Protein AF-A0A6G2G1W2-F1 (afdb_monomer)

Secondary structure (DSSP, 8-state):
----EEEEETTTTEEEEEEEE-TT-THHHHHSS-EEEEEEEEETTEEEEEEEEEEEEESTTS-TT-HHHHHHHHS---------S-GGG-EEEEEEEEEEEEEEEEE-------

Radius of gyration: 16.38 Å; Cα contacts (8 Å, |Δi|>4): 184; chains: 1; bounding box: 34×34×58 Å

Structure (mmCIF, N/CA/C/O backbone):
data_AF-A0A6G2G1W2-F1
#
_entry.id   AF-A0A6G2G1W2-F1
#
loop_
_atom_site.group_PDB
_atom_site.id
_atom_site.type_symbol
_atom_site.label_atom_id
_atom_site.label_alt_id
_atom_site.label_comp_id
_atom_site.label_asym_id
_atom_site.label_entity_id
_atom_site.label_seq_id
_atom_site.pdbx_PDB_ins_code
_atom_site.Cartn_x
_atom_site.Cartn_y
_atom_site.Cartn_z
_atom_site.occupancy
_atom_site.B_iso_or_equiv
_atom_site.auth_seq_id
_atom_site.auth_comp_id
_atom_site.auth_asym_id
_atom_site.auth_atom_id
_atom_site.pdbx_PDB_model_num
ATOM 1 N N . THR A 1 1 ? -10.998 -0.854 -12.374 1.00 63.94 1 THR A N 1
ATOM 2 C CA . THR A 1 1 ? -9.638 -0.547 -11.886 1.00 63.94 1 THR A CA 1
ATOM 3 C C . THR A 1 1 ? -9.638 0.860 -11.329 1.00 63.94 1 THR A C 1
ATOM 5 O O . THR A 1 1 ? -10.309 1.719 -11.887 1.00 63.94 1 THR A O 1
ATOM 8 N N . LEU A 1 2 ? -8.971 1.080 -10.197 1.00 69.06 2 LEU A N 1
ATOM 9 C CA . LEU A 1 2 ? -8.914 2.375 -9.519 1.00 69.06 2 LEU A CA 1
ATOM 10 C C . LEU A 1 2 ? -7.478 2.915 -9.610 1.00 69.06 2 LEU A C 1
ATOM 12 O O . LEU A 1 2 ? -6.564 2.170 -9.259 1.00 69.06 2 LEU A O 1
ATOM 16 N N . PRO A 1 3 ? -7.250 4.165 -10.056 1.00 69.94 3 PRO A N 1
ATOM 17 C CA . PRO A 1 3 ? -5.925 4.762 -9.972 1.00 69.94 3 PRO A CA 1
ATOM 18 C C . PRO A 1 3 ? -5.587 5.053 -8.508 1.00 69.94 3 PRO A C 1
ATOM 20 O O . PRO A 1 3 ? -6.378 5.661 -7.782 1.00 69.94 3 PRO A O 1
ATOM 23 N N . VAL A 1 4 ? -4.409 4.607 -8.082 1.00 77.12 4 VAL A N 1
ATOM 24 C CA . VAL A 1 4 ? -3.919 4.766 -6.712 1.00 77.12 4 VAL A CA 1
ATOM 25 C C . VAL A 1 4 ? -2.452 5.171 -6.739 1.00 77.12 4 VAL A C 1
ATOM 27 O O . VAL A 1 4 ? -1.680 4.676 -7.560 1.00 77.12 4 VAL A O 1
ATOM 30 N N . SER A 1 5 ? -2.062 6.062 -5.830 1.00 82.69 5 SER A N 1
ATOM 31 C CA . SER A 1 5 ? -0.649 6.263 -5.524 1.00 82.69 5 SER A CA 1
ATOM 32 C C . SER A 1 5 ? -0.169 5.126 -4.636 1.00 82.69 5 SER A C 1
ATOM 34 O O . SER A 1 5 ? -0.841 4.774 -3.660 1.00 82.69 5 SER A O 1
ATOM 36 N N . TYR A 1 6 ? 1.009 4.597 -4.945 1.00 87.06 6 TYR A N 1
ATOM 37 C CA . TYR A 1 6 ? 1.652 3.565 -4.150 1.00 87.06 6 TYR A CA 1
ATOM 38 C C . TYR A 1 6 ? 3.112 3.920 -3.886 1.00 87.06 6 TYR A C 1
ATOM 40 O O . TYR A 1 6 ? 3.707 4.741 -4.588 1.00 87.06 6 TYR A O 1
ATOM 48 N N . GLY A 1 7 ? 3.678 3.281 -2.876 1.00 87.38 7 GLY A N 1
ATOM 49 C CA . GLY A 1 7 ? 5.113 3.182 -2.691 1.00 87.38 7 GLY A CA 1
ATOM 50 C C . GLY A 1 7 ? 5.496 1.751 -2.336 1.00 87.38 7 GLY A C 1
ATOM 51 O O . GLY A 1 7 ? 4.655 0.960 -1.912 1.00 87.38 7 GLY A O 1
ATOM 52 N N . TYR A 1 8 ? 6.758 1.411 -2.557 1.00 87.31 8 TYR A N 1
ATOM 53 C CA . TYR A 1 8 ? 7.281 0.065 -2.362 1.00 87.31 8 TYR A CA 1
ATOM 54 C C . TYR A 1 8 ? 8.420 0.110 -1.350 1.00 87.31 8 TYR A C 1
ATOM 56 O O . TYR A 1 8 ? 9.329 0.929 -1.490 1.00 87.31 8 TYR A O 1
ATOM 64 N N . ASP A 1 9 ? 8.354 -0.746 -0.333 1.00 87.06 9 ASP A N 1
ATOM 65 C CA . ASP A 1 9 ? 9.458 -0.965 0.595 1.00 87.06 9 ASP A CA 1
ATOM 66 C C . ASP A 1 9 ? 10.266 -2.185 0.151 1.00 87.06 9 ASP A C 1
ATOM 68 O O . ASP A 1 9 ? 9.811 -3.323 0.265 1.00 87.06 9 ASP A O 1
ATOM 72 N N . GLU A 1 10 ? 11.481 -1.954 -0.341 1.00 82.38 10 GLU A N 1
ATOM 73 C CA . GLU A 1 10 ? 12.352 -3.021 -0.846 1.00 82.38 10 GLU A CA 1
ATOM 74 C C . GLU A 1 10 ? 12.803 -3.988 0.259 1.00 82.38 10 GLU A C 1
ATOM 76 O O . GLU A 1 10 ? 13.099 -5.147 -0.026 1.00 82.38 10 GLU A O 1
ATOM 81 N N . ALA A 1 11 ? 12.850 -3.529 1.516 1.00 82.44 11 ALA A N 1
ATOM 82 C CA . ALA A 1 11 ? 13.304 -4.338 2.642 1.00 82.44 11 ALA A CA 1
ATOM 83 C C . ALA A 1 11 ? 12.284 -5.415 3.039 1.00 82.44 11 ALA A C 1
ATOM 85 O O . ALA A 1 11 ? 12.668 -6.553 3.312 1.00 82.44 11 ALA A O 1
ATOM 86 N N . SER A 1 12 ? 10.995 -5.069 3.077 1.00 82.06 12 SER A N 1
ATOM 87 C CA . SER A 1 12 ? 9.909 -6.001 3.407 1.00 82.06 12 SER A CA 1
ATOM 88 C C . SER A 1 12 ? 9.192 -6.586 2.190 1.00 82.06 12 SER A C 1
ATOM 90 O O . SER A 1 12 ? 8.424 -7.531 2.350 1.00 82.06 12 SER A O 1
ATOM 92 N N . GLY A 1 13 ? 9.395 -6.028 0.994 1.00 84.06 13 GLY A N 1
ATOM 93 C CA . GLY A 1 13 ? 8.629 -6.385 -0.202 1.00 84.06 13 GLY A CA 1
ATOM 94 C C . GLY A 1 13 ? 7.164 -5.939 -0.147 1.00 84.06 13 GLY A C 1
ATOM 95 O O . GLY A 1 13 ? 6.342 -6.437 -0.915 1.00 84.06 13 GLY A O 1
ATOM 96 N N . SER A 1 14 ? 6.820 -5.026 0.766 1.00 89.25 14 SER A N 1
ATOM 97 C CA . SER A 1 14 ? 5.443 -4.569 0.971 1.00 89.25 14 SER A CA 1
ATOM 98 C C . SER A 1 14 ? 5.113 -3.352 0.111 1.00 89.25 14 SER A C 1
ATOM 100 O O . SER A 1 14 ? 5.937 -2.454 -0.088 1.00 89.25 14 SER A O 1
ATOM 102 N N . LEU A 1 15 ? 3.868 -3.294 -0.356 1.00 90.50 15 LEU A N 1
ATOM 103 C CA . LEU A 1 15 ? 3.323 -2.142 -1.073 1.00 90.50 15 LEU A CA 1
ATOM 104 C C . LEU A 1 15 ? 2.468 -1.306 -0.123 1.00 90.50 15 LEU A C 1
ATOM 106 O O . LEU A 1 15 ? 1.616 -1.837 0.585 1.00 90.50 15 LEU A O 1
ATOM 110 N N . TYR A 1 16 ? 2.675 0.004 -0.136 1.00 91.00 16 TYR A N 1
ATOM 111 C CA . TYR A 1 16 ? 1.957 0.958 0.699 1.00 91.00 16 TYR A CA 1
ATOM 112 C C . TYR A 1 16 ? 1.087 1.861 -0.157 1.00 91.00 16 TYR A C 1
ATOM 114 O O . TYR A 1 16 ? 1.546 2.405 -1.162 1.00 91.00 16 TYR A O 1
ATOM 122 N N . PHE A 1 17 ? -0.154 2.064 0.269 1.00 88.06 17 PHE A N 1
ATOM 123 C CA . PHE A 1 17 ? -1.143 2.848 -0.457 1.00 88.06 17 PHE A CA 1
ATOM 124 C C . PHE A 1 17 ? -1.714 3.952 0.415 1.00 88.06 17 PHE A C 1
ATOM 126 O O . PHE A 1 17 ? -1.968 3.772 1.607 1.00 88.06 17 PHE A O 1
ATOM 133 N N . ARG A 1 18 ? -1.997 5.087 -0.223 1.00 85.81 18 ARG A N 1
ATOM 134 C CA . ARG A 1 18 ? -2.838 6.142 0.340 1.00 85.81 18 ARG A CA 1
ATOM 135 C C . ARG A 1 18 ? -4.120 6.205 -0.478 1.00 85.81 18 ARG A C 1
ATOM 137 O O . ARG A 1 18 ? -4.117 6.712 -1.600 1.00 85.81 18 ARG A O 1
ATOM 144 N N . LEU A 1 19 ? -5.206 5.677 0.076 1.00 83.12 19 LEU A N 1
ATOM 145 C CA . LEU A 1 19 ? -6.489 5.570 -0.611 1.00 83.12 19 LEU A CA 1
ATOM 146 C C . LEU A 1 19 ? -7.454 6.642 -0.100 1.00 83.12 19 LEU A C 1
ATOM 148 O O . LEU A 1 19 ? -7.620 6.832 1.101 1.00 83.12 19 LEU A O 1
ATOM 152 N N . ALA A 1 20 ? -8.088 7.350 -1.031 1.00 78.06 20 ALA A N 1
ATOM 153 C CA . ALA A 1 20 ? -9.166 8.288 -0.737 1.00 78.06 20 ALA A CA 1
ATOM 154 C C . ALA A 1 20 ? -10.517 7.571 -0.758 1.00 78.06 20 ALA A C 1
ATOM 156 O O . ALA A 1 20 ? -10.790 6.867 -1.735 1.00 78.06 20 ALA A O 1
ATOM 157 N N . PHE A 1 21 ? -11.382 7.842 0.218 1.00 76.38 21 PHE A N 1
ATOM 158 C CA . PHE A 1 21 ? -12.758 7.335 0.301 1.00 76.38 21 PHE A CA 1
ATOM 159 C C . PHE A 1 21 ? -13.749 8.500 0.267 1.00 76.38 21 PHE A C 1
ATOM 161 O O . PHE A 1 21 ? -14.241 8.920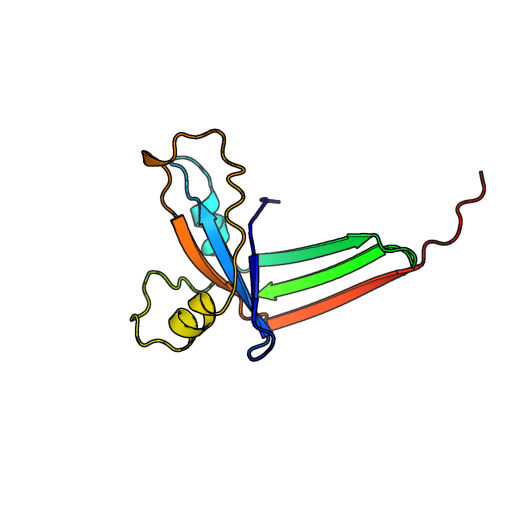 1.313 1.00 76.38 21 PHE A O 1
ATOM 168 N N . PRO A 1 22 ? -14.027 9.077 -0.916 1.00 68.38 22 PRO A N 1
ATOM 169 C CA . PRO A 1 22 ? -15.116 10.031 -1.028 1.00 68.38 22 PRO A CA 1
ATOM 170 C C . PRO A 1 22 ? -16.449 9.349 -0.679 1.00 68.38 22 PRO A C 1
ATOM 172 O O . PRO A 1 22 ? -16.642 8.174 -1.031 1.00 68.38 22 PRO A O 1
ATOM 175 N N . PRO A 1 23 ? -17.389 10.069 -0.049 1.00 63.72 23 PRO A N 1
ATOM 176 C CA . PRO A 1 23 ? -18.713 9.535 0.243 1.00 63.72 23 PRO A CA 1
ATOM 177 C C . PRO A 1 23 ? -19.399 9.047 -1.044 1.00 63.72 23 PRO A C 1
ATOM 179 O O . PRO A 1 23 ? -19.337 9.701 -2.084 1.00 63.72 23 PRO A O 1
ATOM 182 N N . GLY A 1 24 ? -20.041 7.877 -0.985 1.00 64.38 24 GLY A N 1
ATOM 183 C CA . GLY A 1 24 ? -20.740 7.277 -2.130 1.00 64.38 24 GLY A CA 1
ATOM 184 C C . GLY A 1 24 ? -19.841 6.563 -3.148 1.00 64.38 24 GLY A C 1
ATOM 185 O O . GLY A 1 24 ? -20.337 6.115 -4.181 1.00 64.38 24 GLY A O 1
ATOM 186 N N . THR A 1 25 ? -18.538 6.426 -2.884 1.00 63.75 25 THR A N 1
ATOM 187 C CA . THR A 1 25 ? -17.656 5.578 -3.699 1.00 63.75 25 THR A CA 1
ATOM 188 C C . THR A 1 25 ? -17.624 4.165 -3.125 1.00 63.75 25 THR A C 1
ATOM 190 O O . THR A 1 25 ? -17.388 3.996 -1.939 1.00 63.75 25 THR A O 1
ATOM 193 N N . GLY A 1 26 ? -17.842 3.133 -3.946 1.00 65.12 26 GLY A N 1
ATOM 194 C CA . GLY A 1 26 ? -17.812 1.722 -3.513 1.00 65.12 26 GLY A CA 1
ATOM 195 C C . GLY A 1 26 ? -16.414 1.194 -3.161 1.00 65.12 26 GLY A C 1
ATOM 196 O O . GLY A 1 26 ? -16.108 0.043 -3.443 1.00 65.12 26 GLY A O 1
ATOM 197 N N . LYS A 1 27 ? -15.527 2.049 -2.643 1.00 68.62 27 LYS A N 1
ATOM 198 C CA . LYS A 1 27 ? -14.140 1.709 -2.308 1.00 68.62 27 LYS A CA 1
ATOM 199 C C . LYS A 1 27 ? -14.024 0.952 -0.993 1.00 68.62 27 LYS A C 1
ATOM 201 O O . LYS A 1 27 ? -13.046 0.236 -0.832 1.00 68.62 27 LYS A O 1
ATOM 206 N N . ASP A 1 28 ? -14.986 1.109 -0.087 1.00 68.94 28 ASP A N 1
ATOM 207 C CA . ASP A 1 28 ? -15.043 0.338 1.158 1.00 68.94 28 ASP A CA 1
ATOM 208 C C . ASP A 1 28 ? -15.073 -1.170 0.864 1.00 68.94 28 ASP A C 1
ATOM 210 O O . ASP A 1 28 ? -14.229 -1.902 1.358 1.00 68.94 28 ASP A O 1
ATOM 214 N N . ASP A 1 29 ? -15.893 -1.597 -0.101 1.00 67.88 29 ASP A N 1
ATOM 215 C CA . ASP A 1 29 ? -15.984 -3.003 -0.525 1.00 67.88 29 ASP A CA 1
ATOM 216 C C . ASP A 1 29 ? -14.664 -3.529 -1.138 1.00 67.88 29 ASP A C 1
ATOM 218 O O . ASP A 1 29 ? -14.322 -4.704 -1.032 1.00 67.88 29 ASP A O 1
ATOM 222 N N . VAL A 1 30 ? -13.867 -2.647 -1.760 1.00 71.06 30 VAL A N 1
ATOM 223 C CA . VAL A 1 30 ? -12.587 -3.014 -2.397 1.00 71.06 30 VAL A CA 1
ATOM 224 C C . VAL A 1 30 ? -11.503 -3.335 -1.370 1.00 71.06 30 VAL A C 1
ATOM 226 O O . VAL A 1 30 ? -10.619 -4.132 -1.672 1.00 71.06 30 VAL A O 1
ATOM 229 N N . VAL A 1 31 ? -11.534 -2.714 -0.188 1.00 76.31 31 VAL A N 1
ATOM 230 C CA . VAL A 1 31 ? -10.511 -2.946 0.846 1.00 76.31 31 VAL A CA 1
ATOM 231 C C . VAL A 1 31 ? -10.837 -4.116 1.770 1.00 76.31 31 VAL A C 1
ATOM 233 O O . VAL A 1 31 ? -9.943 -4.600 2.453 1.00 76.31 31 VAL A O 1
ATOM 236 N N . GLU A 1 32 ? -12.082 -4.594 1.758 1.00 76.38 32 GLU A N 1
ATOM 237 C CA . GLU A 1 32 ? -12.538 -5.748 2.547 1.00 76.38 32 GLU A CA 1
ATOM 238 C C . GLU A 1 32 ? -12.324 -7.098 1.836 1.00 76.38 32 GLU A C 1
ATOM 240 O O . GLU A 1 32 ? -12.514 -8.151 2.441 1.00 76.38 32 GLU A O 1
ATOM 245 N N . ASN A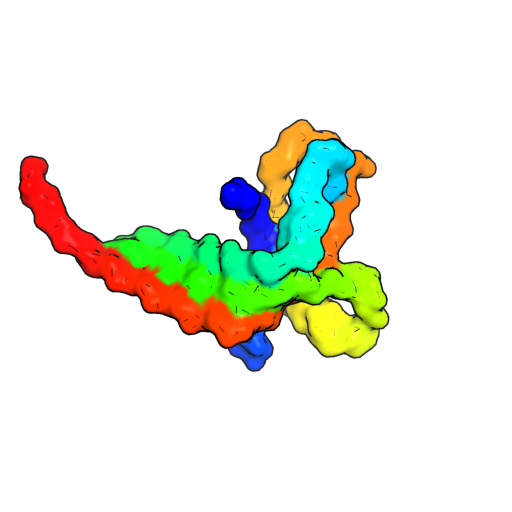 1 33 ? -11.922 -7.087 0.561 1.00 79.12 33 ASN A N 1
ATOM 246 C CA . ASN A 1 33 ? -11.717 -8.286 -0.249 1.00 79.12 33 ASN A CA 1
ATOM 247 C C . ASN A 1 33 ? -10.251 -8.426 -0.699 1.00 79.12 33 ASN A C 1
ATOM 249 O O . ASN A 1 33 ? -9.573 -7.414 -0.908 1.00 79.12 33 ASN A O 1
ATOM 253 N N . PRO A 1 34 ? -9.765 -9.659 -0.949 1.00 82.81 34 PRO A N 1
ATOM 254 C CA . PRO A 1 34 ? -8.488 -9.868 -1.620 1.00 82.81 34 PRO A CA 1
ATOM 255 C C . PRO A 1 34 ? -8.457 -9.139 -2.965 1.00 82.81 34 PRO A C 1
ATOM 257 O O . PRO A 1 34 ? -9.404 -9.223 -3.755 1.00 82.81 34 PRO A O 1
ATOM 260 N N . LEU A 1 35 ? -7.357 -8.445 -3.249 1.00 86.62 35 LEU A N 1
ATOM 261 C CA . LEU A 1 35 ? -7.200 -7.669 -4.472 1.00 86.62 35 LEU A CA 1
ATOM 262 C C . LEU A 1 35 ? -5.937 -8.045 -5.234 1.00 86.62 35 LEU A C 1
ATOM 264 O O . LEU A 1 35 ? -5.010 -8.657 -4.708 1.00 86.62 35 LEU A O 1
ATOM 268 N N . SER A 1 36 ? -5.896 -7.632 -6.498 1.00 87.31 36 SER A N 1
ATOM 269 C CA . SER A 1 36 ? -4.687 -7.671 -7.315 1.00 87.31 36 SER A CA 1
ATOM 270 C C . SER A 1 36 ? -4.265 -6.253 -7.673 1.00 87.31 36 SER A C 1
ATOM 272 O O . SER A 1 36 ? -5.008 -5.506 -8.314 1.00 87.31 36 SER A O 1
ATOM 274 N N . PHE A 1 37 ? -3.054 -5.889 -7.271 1.00 87.94 37 PHE A N 1
ATOM 275 C CA . PHE A 1 37 ? -2.379 -4.672 -7.676 1.00 87.94 37 PHE A CA 1
ATOM 276 C C . PHE A 1 37 ? -1.520 -4.949 -8.908 1.00 87.94 37 PHE A C 1
ATOM 278 O O . PHE A 1 37 ? -0.724 -5.886 -8.925 1.00 87.94 37 PHE A O 1
ATOM 285 N N . VAL A 1 38 ? -1.678 -4.124 -9.942 1.00 87.81 38 VAL A N 1
ATOM 286 C CA . VAL A 1 38 ? -0.925 -4.247 -11.190 1.00 87.81 38 VAL A CA 1
ATOM 287 C C . VAL A 1 38 ? -0.195 -2.943 -11.459 1.00 87.81 38 VAL A C 1
ATOM 289 O O . VAL A 1 38 ? -0.821 -1.892 -11.583 1.00 87.81 38 VAL A O 1
ATOM 292 N N . VAL A 1 39 ? 1.121 -3.035 -11.603 1.00 87.00 39 VAL A N 1
ATOM 293 C CA . VAL A 1 39 ? 1.971 -1.972 -12.142 1.00 87.00 39 VAL A CA 1
ATOM 294 C C . VAL A 1 39 ? 2.526 -2.444 -13.473 1.00 87.00 39 VAL A C 1
ATOM 296 O O . VAL A 1 39 ? 2.931 -3.596 -13.616 1.00 87.00 39 VAL A O 1
ATOM 299 N N . HIS A 1 40 ? 2.543 -1.562 -14.462 1.00 85.94 40 HIS A N 1
ATOM 300 C CA . HIS A 1 40 ? 3.148 -1.842 -15.751 1.00 85.94 40 HIS A CA 1
ATOM 301 C C . HIS A 1 40 ? 3.924 -0.633 -16.249 1.00 85.94 40 HIS A C 1
ATOM 303 O O . HIS A 1 40 ? 3.547 0.509 -15.986 1.00 85.94 40 HIS A O 1
ATOM 309 N N . ASP A 1 41 ? 4.968 -0.895 -17.019 1.00 86.44 41 ASP A N 1
ATOM 310 C CA . ASP A 1 41 ? 5.756 0.133 -17.679 1.00 86.44 41 ASP A CA 1
ATOM 311 C C . ASP A 1 41 ? 6.102 -0.294 -19.107 1.00 86.44 41 ASP A C 1
ATOM 313 O O . ASP A 1 41 ? 6.195 -1.488 -19.419 1.00 86.44 41 ASP A O 1
ATOM 317 N N . ARG A 1 42 ? 6.279 0.691 -19.987 1.00 83.56 42 ARG A N 1
ATOM 318 C CA . ARG A 1 42 ? 6.749 0.475 -21.355 1.00 83.56 42 ARG A CA 1
ATOM 319 C C . ARG A 1 42 ? 8.163 1.022 -21.462 1.00 83.56 42 ARG A C 1
ATOM 321 O O . ARG A 1 42 ? 8.364 2.233 -21.472 1.00 83.56 42 ARG A O 1
ATOM 328 N N . THR A 1 43 ? 9.133 0.126 -21.585 1.00 82.88 43 THR A N 1
ATOM 329 C CA . THR A 1 43 ? 10.547 0.475 -21.747 1.00 82.88 43 THR A CA 1
ATOM 330 C C . THR A 1 43 ? 10.990 0.317 -23.200 1.00 82.88 43 THR A C 1
ATOM 332 O O . THR A 1 43 ? 10.226 -0.133 -24.058 1.00 82.88 43 THR A O 1
ATOM 335 N N . GLY A 1 44 ? 12.245 0.677 -23.491 1.00 79.94 44 GLY A N 1
ATOM 336 C CA . GLY A 1 44 ? 12.853 0.436 -24.805 1.00 79.94 44 GLY A CA 1
ATOM 337 C C . GLY A 1 44 ? 12.882 -1.047 -25.206 1.00 79.94 44 GLY A C 1
ATOM 338 O O . GLY A 1 44 ? 12.881 -1.354 -26.389 1.00 79.94 44 GLY A O 1
ATOM 339 N N . ASP A 1 45 ? 12.834 -1.958 -24.231 1.00 78.56 45 ASP A N 1
ATOM 340 C CA . ASP A 1 45 ? 12.837 -3.414 -24.423 1.00 78.56 45 ASP A CA 1
ATOM 341 C C . ASP A 1 45 ? 11.433 -4.032 -24.557 1.00 78.56 45 ASP A C 1
ATOM 343 O O . ASP A 1 45 ? 11.300 -5.259 -24.587 1.00 78.56 45 ASP A O 1
ATOM 347 N N . GLY A 1 46 ? 10.378 -3.212 -24.578 1.00 83.38 46 GLY A N 1
ATOM 348 C CA . GLY A 1 46 ? 8.987 -3.656 -24.647 1.00 83.38 46 GLY A CA 1
ATOM 349 C C . GLY A 1 46 ? 8.191 -3.379 -23.373 1.00 83.38 46 GLY A C 1
ATOM 350 O O . GLY A 1 46 ? 8.441 -2.422 -22.643 1.00 83.38 46 GLY A O 1
ATOM 351 N N . TRP A 1 47 ? 7.174 -4.196 -23.125 1.00 88.31 47 TRP A N 1
ATOM 352 C CA . TRP A 1 47 ? 6.274 -4.036 -21.985 1.00 88.31 47 TRP A CA 1
ATOM 353 C C . TRP A 1 47 ? 6.721 -4.893 -20.805 1.00 88.31 47 TRP A C 1
ATOM 355 O O . TRP A 1 47 ? 7.051 -6.069 -20.964 1.00 88.31 47 TRP A O 1
ATOM 365 N N . GLN A 1 48 ? 6.666 -4.327 -19.605 1.00 89.12 48 GLN A N 1
ATOM 366 C CA . GLN A 1 48 ? 6.825 -5.058 -18.354 1.00 89.12 48 GLN A CA 1
ATOM 367 C C . GLN A 1 48 ? 5.625 -4.816 -17.441 1.00 89.12 48 GLN A C 1
ATOM 369 O O . GLN A 1 48 ? 5.070 -3.721 -17.410 1.00 89.12 48 GLN A O 1
ATOM 374 N N . SER A 1 49 ? 5.215 -5.839 -16.699 1.00 87.94 49 SER A N 1
ATOM 375 C CA . SER A 1 49 ? 4.143 -5.744 -15.712 1.00 87.94 49 SER A CA 1
ATOM 376 C C . SER A 1 49 ? 4.435 -6.617 -14.506 1.00 87.94 49 SER A C 1
ATOM 378 O O . SER A 1 49 ? 4.904 -7.744 -14.668 1.00 87.94 49 SER A O 1
ATOM 380 N N . VAL A 1 50 ? 4.082 -6.135 -13.323 1.00 88.94 50 VAL A N 1
ATOM 381 C CA . VAL A 1 50 ? 4.101 -6.892 -12.075 1.00 88.94 50 VAL A CA 1
ATOM 382 C C . VAL A 1 50 ? 2.688 -6.921 -11.514 1.00 88.94 50 VAL A C 1
ATOM 384 O O . VAL A 1 50 ? 2.017 -5.889 -11.455 1.00 88.94 50 VAL A O 1
ATOM 387 N N . VAL A 1 51 ? 2.246 -8.111 -11.122 1.00 90.19 51 VAL A N 1
ATOM 388 C CA . VAL A 1 51 ? 0.981 -8.348 -10.431 1.00 90.19 51 VAL A CA 1
ATOM 389 C C . VAL A 1 51 ? 1.290 -8.847 -9.029 1.00 90.19 51 VAL A C 1
ATOM 391 O O . VAL A 1 51 ? 1.969 -9.860 -8.874 1.00 90.19 51 VAL A O 1
ATOM 394 N N . ALA A 1 52 ? 0.781 -8.135 -8.033 1.00 90.69 52 ALA A N 1
ATOM 395 C CA . ALA A 1 52 ? 0.828 -8.494 -6.624 1.00 90.69 52 ALA A CA 1
ATOM 396 C C . ALA A 1 52 ? -0.601 -8.780 -6.152 1.00 90.69 52 ALA A C 1
ATOM 398 O O . ALA A 1 52 ? -1.468 -7.921 -6.312 1.00 90.69 52 ALA A O 1
ATOM 399 N N . ALA A 1 53 ? -0.866 -9.960 -5.599 1.00 91.00 53 ALA A N 1
ATOM 400 C CA . ALA A 1 53 ? -2.180 -10.335 -5.085 1.00 91.00 53 ALA A CA 1
ATOM 401 C C . ALA A 1 53 ? -2.117 -10.657 -3.591 1.00 91.00 53 ALA A C 1
ATOM 403 O O . ALA A 1 53 ? -1.150 -11.265 -3.134 1.00 91.00 53 ALA A O 1
ATOM 404 N N . GLY A 1 54 ? -3.142 -10.235 -2.854 1.00 89.75 54 GLY A N 1
ATOM 405 C CA . GLY A 1 54 ? -3.267 -10.468 -1.416 1.00 89.75 54 GLY A CA 1
ATOM 406 C C . GLY A 1 54 ? -4.313 -9.562 -0.772 1.00 89.75 54 GLY A C 1
ATOM 407 O O . GLY A 1 54 ? -5.130 -8.942 -1.462 1.00 89.75 54 GLY A O 1
ATOM 408 N N . GLU A 1 55 ? -4.278 -9.480 0.551 1.00 89.06 55 GLU A N 1
ATOM 409 C CA . GLU A 1 55 ? -5.209 -8.681 1.353 1.00 89.06 55 GLU A CA 1
ATOM 410 C C . GLU A 1 55 ? -4.611 -7.322 1.745 1.00 89.06 55 GLU A C 1
ATOM 412 O O . GLU A 1 55 ? -3.398 -7.174 1.934 1.00 89.06 55 GLU A O 1
ATOM 417 N N . LEU A 1 56 ? -5.471 -6.306 1.867 1.00 89.44 56 LEU A N 1
ATOM 418 C CA . LEU A 1 56 ? -5.069 -5.008 2.400 1.00 89.44 56 LEU A CA 1
ATOM 419 C C . LEU A 1 56 ? -5.186 -4.989 3.922 1.00 89.44 56 LEU A C 1
ATOM 421 O O . LEU A 1 56 ? -6.242 -5.244 4.489 1.00 89.44 56 LEU A O 1
ATOM 425 N N . GLU A 1 57 ? -4.106 -4.585 4.575 1.00 89.62 57 GLU A N 1
ATOM 426 C CA . GLU A 1 57 ? -4.072 -4.293 6.003 1.00 89.62 57 GLU A CA 1
ATOM 427 C C . GLU A 1 57 ? -4.244 -2.784 6.208 1.00 89.62 57 GLU A C 1
ATOM 429 O O . GLU A 1 57 ? -3.441 -1.994 5.699 1.00 89.62 57 GLU A O 1
ATOM 434 N N . GLU A 1 58 ? -5.285 -2.366 6.936 1.00 89.50 58 GLU A N 1
ATOM 435 C CA . GLU A 1 58 ? -5.480 -0.955 7.281 1.00 89.50 58 GLU A CA 1
ATOM 436 C C . GLU A 1 58 ? -4.480 -0.521 8.362 1.00 89.50 58 GLU A C 1
ATOM 438 O O . GLU A 1 58 ? -4.494 -1.001 9.493 1.00 89.50 58 GLU A O 1
ATOM 443 N N . LEU A 1 59 ? -3.620 0.437 8.016 1.00 87.69 59 LEU A N 1
ATOM 444 C CA . LEU A 1 59 ? -2.596 0.970 8.913 1.00 87.69 59 LEU A CA 1
ATOM 445 C C . LEU A 1 59 ? -3.133 2.069 9.832 1.00 87.69 59 LEU A C 1
ATOM 447 O O . LEU A 1 59 ? -2.509 2.351 10.852 1.00 87.69 59 LEU A O 1
ATOM 451 N N . SER A 1 60 ? -4.261 2.698 9.482 1.00 80.50 60 SER A N 1
ATOM 452 C CA . SER A 1 60 ? -4.878 3.756 10.296 1.00 80.50 60 SER A CA 1
ATOM 453 C C . SER A 1 60 ? -5.301 3.257 11.685 1.00 80.50 60 SER A C 1
ATOM 455 O O . SER A 1 60 ? -5.316 4.045 12.628 1.00 80.50 60 SER A O 1
ATOM 457 N N . ASP A 1 61 ? -5.619 1.964 11.802 1.00 81.00 61 ASP A N 1
ATOM 458 C CA . ASP A 1 61 ? -6.038 1.298 13.044 1.00 81.00 61 ASP A CA 1
ATOM 459 C C . ASP A 1 61 ? -4.863 0.731 13.858 1.00 81.00 61 ASP A C 1
ATOM 461 O O . ASP A 1 61 ? -5.029 0.308 15.005 1.00 81.00 61 ASP A O 1
ATOM 465 N N . LEU A 1 62 ? -3.653 0.718 13.291 1.00 84.88 62 LEU A N 1
ATOM 466 C CA . LEU A 1 62 ? -2.481 0.187 13.976 1.00 84.88 62 LEU A CA 1
ATOM 467 C C . LEU A 1 62 ? -1.862 1.220 14.925 1.00 84.88 62 LEU A C 1
ATOM 469 O O . LEU A 1 62 ? -1.865 2.424 14.650 1.00 84.88 62 LEU A O 1
ATOM 473 N N . PRO A 1 63 ? -1.251 0.766 16.036 1.00 84.56 63 PRO A N 1
ATOM 474 C CA . PRO A 1 63 ? -0.497 1.656 16.900 1.00 84.56 63 PRO A CA 1
ATOM 475 C C . PRO A 1 63 ? 0.670 2.272 16.128 1.00 84.56 63 PRO A C 1
ATOM 477 O O . PRO A 1 63 ? 1.329 1.616 15.323 1.00 84.56 63 PRO A O 1
ATOM 480 N N . TYR A 1 64 ? 0.975 3.526 16.444 1.00 78.62 64 TYR A N 1
ATOM 481 C CA . TYR A 1 64 ? 2.076 4.282 15.846 1.00 78.62 64 TYR A CA 1
ATOM 482 C C . TYR A 1 64 ? 3.433 3.561 15.906 1.00 78.62 64 TYR A C 1
ATOM 484 O O . TYR A 1 64 ? 4.265 3.682 15.010 1.00 78.62 64 TYR A O 1
ATOM 492 N N . GLU A 1 65 ? 3.660 2.807 16.979 1.00 82.06 65 GLU A N 1
ATOM 493 C CA . GLU A 1 65 ? 4.884 2.040 17.228 1.00 82.06 65 GLU A CA 1
ATOM 494 C C . GLU A 1 65 ? 4.990 0.783 16.351 1.00 82.06 65 GLU A C 1
ATOM 496 O O . GLU A 1 65 ? 6.028 0.122 16.342 1.00 82.06 65 GLU A O 1
ATOM 501 N N . SER A 1 66 ? 3.933 0.444 15.605 1.00 85.19 66 SER A N 1
ATOM 502 C CA . SER A 1 66 ? 3.941 -0.677 14.673 1.00 85.19 66 SER A CA 1
ATOM 503 C C . SER A 1 66 ? 5.021 -0.483 13.613 1.00 85.19 66 SER A C 1
ATOM 505 O O . SER A 1 66 ? 5.109 0.563 12.963 1.00 85.19 66 SER A O 1
ATOM 507 N N . SER A 1 67 ? 5.814 -1.529 13.383 1.00 82.50 67 SER A N 1
ATOM 508 C CA . SER A 1 67 ? 6.846 -1.542 12.344 1.00 82.50 67 SER A CA 1
ATOM 509 C C . SER A 1 67 ? 6.273 -1.241 10.957 1.00 82.50 67 SER A C 1
ATOM 511 O O . SER A 1 67 ? 6.939 -0.589 10.156 1.00 82.50 67 SER A O 1
ATOM 513 N N . ALA A 1 68 ? 5.023 -1.636 10.689 1.00 83.12 68 ALA A N 1
ATOM 514 C CA . ALA A 1 68 ? 4.335 -1.345 9.435 1.00 83.12 68 ALA A CA 1
ATOM 515 C C . ALA A 1 68 ? 4.088 0.161 9.239 1.00 83.12 68 ALA A C 1
ATOM 517 O O . ALA A 1 68 ? 4.305 0.677 8.142 1.00 83.12 68 ALA A O 1
ATOM 518 N N . VAL A 1 69 ? 3.695 0.870 10.304 1.00 83.00 69 VAL A N 1
ATOM 519 C CA . VAL A 1 69 ? 3.466 2.326 10.288 1.00 83.00 69 VAL A CA 1
ATOM 520 C C . VAL A 1 69 ? 4.791 3.075 10.139 1.00 83.00 69 VAL A C 1
ATOM 522 O O . VAL A 1 69 ? 4.882 4.015 9.352 1.00 83.00 69 VAL A O 1
ATOM 525 N N . GLN A 1 70 ? 5.843 2.624 10.827 1.00 84.75 70 GLN A N 1
ATOM 526 C CA . GLN A 1 70 ? 7.183 3.207 10.698 1.00 84.75 70 GLN A CA 1
ATOM 527 C C . GLN A 1 70 ? 7.752 3.031 9.280 1.00 84.75 70 GLN A C 1
ATOM 529 O O . GLN A 1 70 ? 8.290 3.976 8.706 1.00 84.75 70 GLN A O 1
ATOM 534 N N .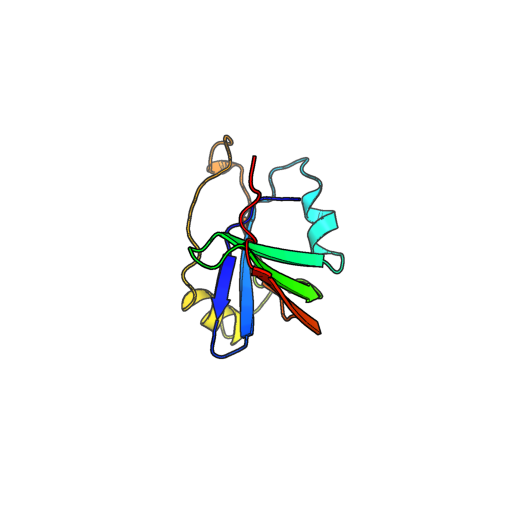 ALA A 1 71 ? 7.593 1.846 8.685 1.00 81.50 71 ALA A N 1
ATOM 535 C CA . ALA A 1 71 ? 8.029 1.575 7.316 1.00 81.50 71 ALA A CA 1
ATOM 536 C C . ALA A 1 71 ? 7.254 2.414 6.286 1.00 81.50 71 ALA A C 1
ATOM 538 O O . ALA A 1 71 ? 7.861 2.992 5.387 1.00 81.50 71 ALA A O 1
ATOM 539 N N . MET A 1 72 ? 5.938 2.584 6.466 1.00 82.19 72 MET A N 1
ATOM 540 C CA . MET A 1 72 ? 5.124 3.464 5.620 1.00 82.19 72 MET A CA 1
ATOM 541 C C . MET A 1 72 ? 5.689 4.888 5.550 1.00 82.19 72 MET A C 1
ATOM 543 O O . MET A 1 72 ? 5.632 5.521 4.502 1.00 82.19 72 MET A O 1
ATOM 547 N N . TRP A 1 73 ? 6.230 5.410 6.649 1.00 79.06 73 TRP A N 1
ATOM 548 C CA . TRP A 1 73 ? 6.792 6.761 6.689 1.00 79.06 73 TRP A CA 1
ATOM 549 C C . TRP A 1 73 ? 8.134 6.900 5.981 1.00 79.06 73 TRP A C 1
ATOM 551 O O . TRP A 1 73 ? 8.468 7.990 5.516 1.00 79.06 73 TRP A O 1
ATOM 561 N N . ALA A 1 74 ? 8.900 5.814 5.904 1.00 80.75 74 ALA A N 1
ATOM 562 C CA . ALA A 1 74 ? 10.110 5.761 5.096 1.00 80.75 74 ALA A CA 1
ATOM 563 C C . ALA A 1 74 ? 9.783 5.690 3.594 1.00 80.75 74 ALA A C 1
ATOM 565 O O . ALA A 1 74 ? 10.577 6.137 2.764 1.00 80.75 74 ALA A O 1
ATOM 566 N N . VAL A 1 75 ? 8.605 5.167 3.241 1.00 79.94 75 VAL A N 1
ATOM 567 C CA . VAL A 1 75 ? 8.138 5.064 1.860 1.00 79.94 75 VAL A CA 1
ATOM 568 C C . VAL A 1 75 ? 7.558 6.398 1.377 1.00 79.94 75 VAL A C 1
ATOM 570 O O . VAL A 1 75 ? 6.607 6.948 1.932 1.00 79.94 75 VAL A O 1
ATOM 573 N N . SER A 1 76 ? 8.099 6.918 0.274 1.00 74.44 76 SER A N 1
ATOM 574 C CA . SER A 1 76 ? 7.565 8.119 -0.374 1.00 74.44 76 SER A CA 1
ATOM 575 C C . SER A 1 76 ? 6.371 7.760 -1.261 1.00 74.44 76 SER A C 1
ATOM 577 O O . SER A 1 76 ? 6.547 7.193 -2.338 1.00 74.44 76 SER A O 1
ATOM 579 N N . ILE A 1 77 ? 5.153 8.095 -0.822 1.00 74.69 77 ILE A N 1
ATOM 580 C CA . ILE A 1 77 ? 3.936 7.956 -1.636 1.00 74.69 77 ILE A CA 1
ATOM 581 C C . ILE A 1 77 ? 3.633 9.303 -2.311 1.00 74.69 77 ILE A C 1
ATOM 583 O O . ILE A 1 77 ? 3.335 10.281 -1.612 1.00 74.69 77 ILE A O 1
ATOM 587 N N . PRO A 1 78 ? 3.659 9.392 -3.655 1.00 70.38 78 PRO A N 1
ATOM 588 C CA . PRO A 1 78 ? 3.365 10.632 -4.360 1.00 70.38 78 PRO A CA 1
ATOM 589 C C . PRO A 1 78 ? 1.957 11.148 -4.045 1.00 70.38 78 PRO A C 1
ATOM 591 O O . PRO A 1 78 ? 0.956 10.450 -4.233 1.00 70.38 78 PRO A O 1
ATOM 594 N N . LYS A 1 79 ? 1.864 12.408 -3.610 1.00 62.62 79 LYS A N 1
ATOM 595 C CA . LYS A 1 79 ? 0.594 13.127 -3.426 1.00 62.62 79 LYS A CA 1
ATOM 596 C C . LYS A 1 79 ? 0.128 13.687 -4.771 1.00 62.62 79 LYS A C 1
ATOM 598 O O . LYS A 1 79 ? 0.142 14.892 -4.981 1.00 62.62 79 LYS A O 1
ATOM 603 N N . VAL A 1 80 ? -0.188 12.810 -5.720 1.00 58.75 80 VAL A N 1
ATOM 604 C CA . VAL A 1 80 ? -0.869 13.230 -6.947 1.00 58.75 80 VAL A CA 1
ATOM 605 C C . VAL A 1 80 ? -2.356 13.254 -6.623 1.00 58.75 80 VAL A C 1
ATOM 607 O O . VAL A 1 80 ? -2.987 12.208 -6.481 1.00 58.75 80 VAL A O 1
ATOM 610 N N . ASP A 1 81 ? -2.905 14.448 -6.428 1.00 54.94 81 ASP A N 1
ATOM 611 C CA . ASP A 1 81 ? -4.340 14.638 -6.238 1.00 54.94 81 ASP A CA 1
ATOM 612 C C . ASP A 1 81 ? -5.046 14.428 -7.590 1.00 54.94 81 ASP A C 1
ATOM 614 O O . ASP A 1 81 ? -5.146 15.333 -8.411 1.00 54.94 81 ASP A O 1
ATOM 618 N N . ILE A 1 82 ? -5.486 13.191 -7.852 1.00 57.84 82 ILE A N 1
ATOM 619 C CA . ILE A 1 82 ? -6.278 12.824 -9.048 1.00 57.84 82 ILE A CA 1
ATOM 620 C C . ILE A 1 82 ? -7.775 13.151 -8.831 1.00 57.84 82 ILE A C 1
ATOM 622 O O . ILE A 1 82 ? -8.590 13.037 -9.743 1.00 57.84 82 ILE A O 1
ATOM 626 N N . PHE A 1 83 ? -8.168 13.545 -7.616 1.00 57.31 83 PHE A N 1
ATOM 627 C CA . PHE A 1 83 ? -9.564 13.803 -7.269 1.00 57.31 83 PHE A CA 1
ATOM 628 C C . PHE A 1 83 ? -9.939 15.264 -7.543 1.00 57.31 83 PHE A C 1
ATOM 630 O O . PHE A 1 83 ? -9.377 16.170 -6.941 1.00 57.31 83 PHE A O 1
ATOM 637 N 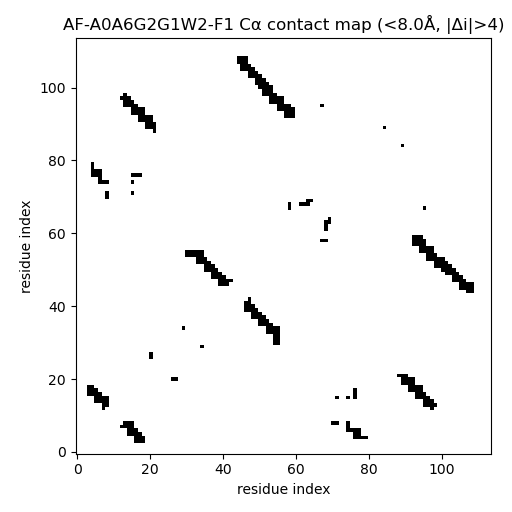N . ASP A 1 84 ? -10.954 15.476 -8.385 1.00 56.50 84 ASP A N 1
ATOM 638 C CA . ASP A 1 84 ? -11.591 16.779 -8.667 1.00 56.50 84 ASP A CA 1
ATOM 639 C C . ASP A 1 84 ? -12.485 17.276 -7.498 1.00 56.50 84 ASP A C 1
ATOM 641 O O . ASP A 1 84 ? -13.325 18.157 -7.649 1.00 56.50 84 ASP A O 1
ATOM 645 N N . VAL A 1 85 ? -12.349 16.672 -6.310 1.00 56.78 85 VAL A N 1
ATOM 646 C CA . VAL A 1 85 ? -13.184 16.932 -5.128 1.00 56.78 85 VAL A CA 1
ATOM 647 C C . VAL A 1 85 ? -12.424 17.862 -4.177 1.00 56.78 85 VAL A C 1
ATOM 649 O O . VAL A 1 85 ? -11.226 17.655 -3.967 1.00 56.78 85 VAL A O 1
ATOM 652 N N . PRO A 1 86 ? -13.074 18.877 -3.573 1.00 58.94 86 PRO A N 1
ATOM 653 C CA . PRO A 1 86 ? -12.416 19.751 -2.612 1.00 58.94 86 PRO A CA 1
ATOM 654 C C . PRO A 1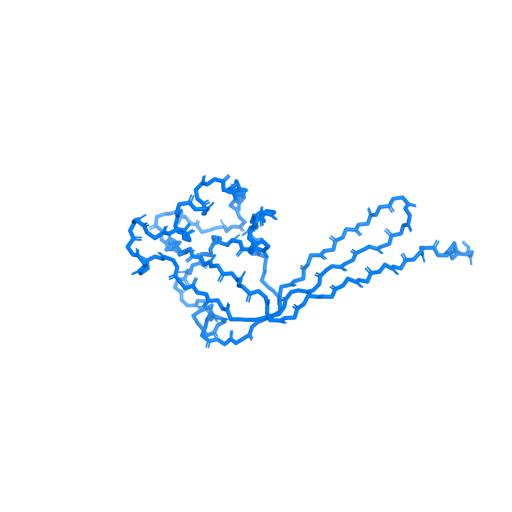 86 ? -11.776 18.940 -1.465 1.00 58.94 86 PRO A C 1
ATOM 656 O O . PRO A 1 86 ? -12.422 18.062 -0.891 1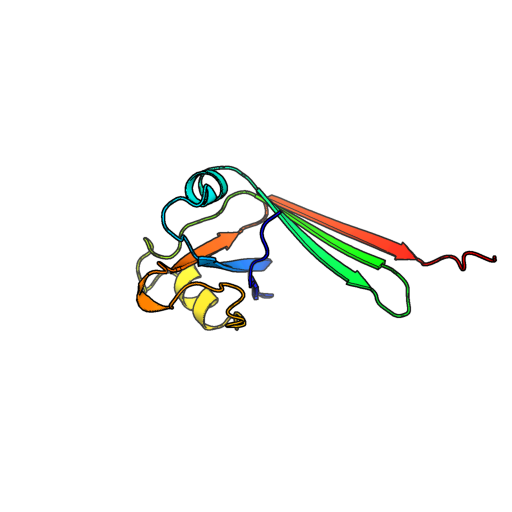.00 58.94 86 PRO A O 1
ATOM 659 N N . PRO A 1 87 ? -10.518 19.239 -1.088 1.00 58.06 87 PRO A N 1
ATOM 660 C CA . PRO A 1 87 ? -9.711 18.401 -0.194 1.00 58.06 87 PRO A CA 1
ATOM 661 C C . PRO A 1 87 ? -10.261 18.266 1.236 1.00 58.06 87 PRO A C 1
ATOM 663 O O . PRO A 1 87 ? -9.795 17.407 1.979 1.00 58.06 87 PRO A O 1
ATOM 666 N N . GLY A 1 88 ? -11.234 19.096 1.630 1.00 60.91 88 GLY A N 1
ATOM 667 C CA . GLY A 1 88 ? -11.869 19.050 2.951 1.00 60.91 88 GLY A CA 1
ATOM 668 C C . GLY A 1 88 ? -12.846 17.886 3.157 1.00 60.91 88 GLY A C 1
ATOM 669 O O . GLY A 1 88 ? -13.087 17.515 4.301 1.00 60.91 88 GLY A O 1
ATOM 670 N N . ASP A 1 89 ? -13.357 17.283 2.080 1.00 65.38 89 ASP A N 1
ATOM 671 C CA . ASP A 1 89 ? -14.367 16.210 2.132 1.00 65.38 89 ASP A CA 1
ATOM 672 C C . ASP A 1 89 ? -13.781 14.811 1.874 1.00 65.38 89 ASP A C 1
ATOM 674 O O . ASP A 1 89 ? -14.510 13.822 1.777 1.00 65.38 89 ASP A O 1
ATOM 678 N N . ILE A 1 90 ? -12.455 14.702 1.740 1.00 70.25 90 ILE A N 1
ATOM 679 C CA . ILE A 1 90 ? -11.794 13.445 1.386 1.00 70.25 90 ILE A CA 1
ATOM 680 C C . ILE A 1 90 ? -11.141 12.825 2.620 1.00 70.25 90 ILE A C 1
ATOM 682 O O . ILE A 1 90 ? -10.091 13.274 3.085 1.00 70.25 90 ILE A O 1
ATOM 686 N N . THR A 1 91 ? -11.711 11.724 3.107 1.00 76.31 91 THR A N 1
ATOM 687 C CA . THR A 1 91 ? -11.040 10.870 4.090 1.00 76.31 91 THR A CA 1
ATOM 688 C C . THR A 1 91 ? -9.976 10.030 3.390 1.00 76.31 91 THR A C 1
ATOM 690 O O . THR A 1 91 ? -10.270 9.262 2.471 1.00 76.31 91 THR A O 1
ATOM 693 N N . PHE A 1 92 ? -8.725 10.174 3.826 1.00 78.56 92 PHE A N 1
ATOM 694 C CA . PHE A 1 92 ? -7.624 9.322 3.391 1.00 78.56 92 PHE A CA 1
ATOM 695 C C . PHE A 1 92 ? -7.346 8.260 4.447 1.00 78.56 92 PHE A C 1
ATOM 697 O O . PHE A 1 92 ? -7.181 8.593 5.620 1.00 78.56 92 PHE A O 1
ATOM 704 N N . ARG A 1 93 ? -7.235 7.009 4.007 1.00 84.94 93 ARG A N 1
ATOM 705 C CA . ARG A 1 93 ? -6.775 5.885 4.823 1.00 84.94 93 ARG A CA 1
ATOM 706 C C . ARG A 1 93 ? -5.503 5.298 4.228 1.00 84.94 93 ARG A C 1
ATOM 708 O O . ARG A 1 93 ? -5.265 5.404 3.016 1.00 84.94 93 ARG A O 1
ATOM 715 N N . TYR A 1 94 ? -4.684 4.710 5.088 1.00 87.75 94 TYR A N 1
ATOM 716 C CA . TYR A 1 94 ? -3.419 4.102 4.700 1.00 87.75 94 TYR A CA 1
ATOM 717 C C . TYR A 1 94 ? -3.526 2.589 4.767 1.00 87.75 94 TYR A C 1
ATOM 719 O O . TYR A 1 94 ? -4.042 2.055 5.744 1.00 87.75 94 TYR A O 1
ATOM 727 N N . PHE A 1 95 ? -3.010 1.915 3.745 1.00 89.75 95 PHE A N 1
ATOM 728 C CA . PHE A 1 95 ? -3.037 0.459 3.670 1.00 89.75 95 PHE A CA 1
ATOM 729 C C . PHE A 1 95 ? -1.676 -0.101 3.296 1.00 89.75 95 PHE A C 1
ATOM 731 O O . PHE A 1 95 ? -0.907 0.544 2.575 1.00 89.75 95 PHE A O 1
ATOM 738 N N . ARG A 1 96 ? -1.420 -1.330 3.735 1.00 91.94 96 ARG A N 1
ATOM 739 C CA . ARG A 1 96 ? -0.308 -2.159 3.275 1.00 91.94 96 ARG A CA 1
ATOM 740 C C . ARG A 1 96 ? -0.852 -3.400 2.577 1.00 91.94 96 ARG A C 1
ATOM 742 O O . ARG A 1 96 ? -1.729 -4.058 3.117 1.00 91.94 96 ARG A O 1
ATOM 749 N N . LEU A 1 97 ? -0.299 -3.740 1.418 1.00 91.06 97 LEU A N 1
ATOM 750 C CA . LEU A 1 97 ? -0.447 -5.061 0.810 1.00 91.06 97 LEU A CA 1
ATOM 751 C C . LEU A 1 97 ? 0.811 -5.869 1.109 1.00 91.06 97 LEU A C 1
ATOM 753 O O . LEU A 1 97 ? 1.914 -5.474 0.712 1.00 91.06 97 LEU A O 1
ATOM 757 N N . VAL A 1 98 ? 0.620 -7.000 1.780 1.00 88.12 98 VAL A N 1
ATOM 758 C CA . VAL A 1 98 ? 1.620 -8.064 1.870 1.00 88.12 98 VAL A CA 1
ATOM 759 C C . VAL A 1 98 ? 1.211 -9.110 0.835 1.00 88.12 98 VAL A C 1
ATOM 761 O O . VAL A 1 98 ? 0.208 -9.784 1.046 1.00 88.12 98 VAL A O 1
ATOM 764 N N . PRO A 1 99 ? 1.887 -9.194 -0.322 1.00 86.12 99 PRO A N 1
ATOM 765 C CA . PRO A 1 99 ? 1.444 -10.078 -1.389 1.00 86.12 99 PRO A CA 1
ATOM 766 C C . PRO A 1 99 ? 1.662 -11.549 -1.027 1.00 86.12 99 PRO A C 1
ATOM 768 O O . PRO A 1 99 ? 2.788 -11.958 -0.740 1.00 86.12 99 PRO A O 1
ATOM 771 N N . ASP A 1 100 ? 0.603 -12.348 -1.122 1.00 87.81 100 ASP A N 1
ATOM 772 C CA . ASP A 1 100 ? 0.670 -13.812 -1.079 1.00 87.81 100 ASP A CA 1
ATOM 773 C C . ASP A 1 100 ? 1.207 -14.375 -2.403 1.00 87.81 100 ASP A C 1
ATOM 775 O O . ASP A 1 100 ? 1.885 -15.404 -2.436 1.00 87.81 100 ASP A O 1
ATOM 779 N N . GLU A 1 101 ? 0.927 -13.675 -3.507 1.00 85.94 101 GLU A N 1
ATOM 780 C CA . GLU A 1 101 ? 1.414 -14.006 -4.842 1.00 85.94 101 GLU A CA 1
ATOM 781 C C . GLU A 1 101 ? 2.011 -12.770 -5.525 1.00 85.94 101 GLU A C 1
ATOM 783 O O . GLU A 1 101 ? 1.394 -11.705 -5.587 1.00 85.94 101 GLU A O 1
ATOM 788 N N . LEU A 1 102 ? 3.214 -12.928 -6.084 1.00 87.38 102 LEU A N 1
ATOM 789 C CA . LEU A 1 102 ? 3.892 -11.909 -6.880 1.00 87.38 102 LEU A CA 1
ATOM 790 C C . LEU A 1 102 ? 4.343 -12.518 -8.210 1.00 87.38 102 LEU A C 1
ATOM 792 O O . LEU A 1 102 ? 5.165 -13.436 -8.234 1.00 87.38 102 LEU A O 1
ATOM 796 N N . SER A 1 103 ? 3.832 -11.996 -9.325 1.00 86.06 103 SER A N 1
ATOM 797 C CA . SER A 1 103 ? 4.222 -12.439 -10.667 1.00 86.06 103 SER A CA 1
ATOM 798 C C . SER A 1 103 ? 4.667 -11.276 -11.547 1.00 86.06 103 SER A C 1
ATOM 800 O O . SER A 1 103 ? 4.072 -10.201 -11.543 1.00 86.06 103 SER A O 1
ATOM 802 N N . GLY A 1 104 ? 5.728 -11.498 -12.323 1.00 85.62 104 GLY A N 1
ATOM 803 C CA . GLY A 1 104 ? 6.225 -10.559 -13.323 1.00 85.62 104 GLY A CA 1
ATOM 804 C C . GLY A 1 104 ? 6.033 -11.115 -14.728 1.00 85.62 104 GLY A C 1
ATOM 805 O O . GLY A 1 104 ? 6.311 -12.288 -14.983 1.00 85.62 104 GLY A O 1
ATOM 806 N N . ARG A 1 105 ? 5.585 -10.278 -15.662 1.00 83.81 105 ARG A N 1
ATOM 807 C CA . ARG A 1 105 ? 5.561 -10.589 -17.095 1.00 83.81 105 ARG A CA 1
ATOM 808 C C . ARG A 1 105 ? 6.344 -9.534 -17.857 1.00 83.81 105 ARG A C 1
ATOM 810 O O . ARG A 1 105 ? 6.185 -8.342 -17.613 1.00 83.81 105 ARG A O 1
ATOM 817 N N . LYS A 1 106 ? 7.160 -9.989 -18.803 1.00 83.19 106 LYS A N 1
ATOM 818 C CA . LYS A 1 106 ? 7.838 -9.148 -19.787 1.00 83.19 106 LYS A CA 1
ATOM 819 C C . LYS A 1 106 ? 7.413 -9.613 -21.172 1.00 83.19 106 LYS A C 1
ATOM 821 O O . LYS A 1 106 ? 7.543 -10.795 -21.482 1.00 83.19 106 LYS A O 1
ATOM 826 N N . ALA A 1 107 ? 6.911 -8.694 -21.982 1.00 75.38 107 ALA A N 1
ATOM 827 C CA . ALA A 1 107 ? 6.695 -8.902 -23.401 1.00 75.38 107 ALA A CA 1
ATOM 828 C C . ALA A 1 107 ? 7.743 -8.083 -24.151 1.00 75.38 107 ALA A C 1
ATOM 830 O O . ALA A 1 107 ? 7.760 -6.855 -24.058 1.00 75.38 107 ALA A O 1
ATOM 831 N N . VAL A 1 108 ? 8.630 -8.768 -24.869 1.00 74.19 108 VAL A N 1
ATOM 832 C CA . VAL A 1 108 ? 9.496 -8.109 -25.847 1.00 74.19 108 VAL A CA 1
ATOM 833 C C . VAL A 1 108 ? 8.610 -7.613 -26.981 1.00 74.19 108 VAL A C 1
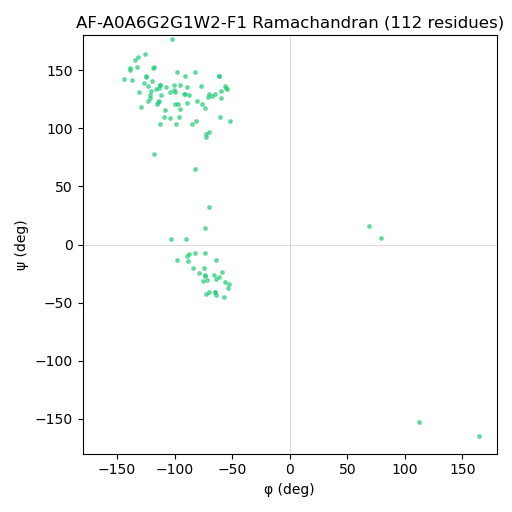ATOM 835 O O . VAL A 1 108 ? 7.761 -8.353 -27.478 1.00 74.19 108 VAL A O 1
ATOM 838 N N . GLY A 1 109 ? 8.735 -6.331 -27.316 1.00 57.69 109 GLY A N 1
ATOM 839 C CA . GLY A 1 109 ? 8.076 -5.797 -28.497 1.00 57.69 109 GLY A CA 1
ATOM 840 C C . GLY A 1 109 ? 8.770 -6.383 -29.714 1.00 57.69 109 GLY A C 1
ATOM 841 O O . GLY A 1 109 ? 9.821 -5.881 -30.093 1.00 57.69 109 GLY A O 1
ATOM 842 N N . ASP A 1 110 ? 8.218 -7.450 -30.284 1.00 51.25 110 ASP A N 1
ATOM 843 C CA . ASP A 1 110 ? 8.522 -7.765 -31.673 1.00 51.25 110 ASP A CA 1
ATOM 844 C C . ASP A 1 110 ? 7.963 -6.614 -32.513 1.00 51.25 110 ASP A C 1
ATOM 846 O O . ASP A 1 110 ? 6.832 -6.158 -32.313 1.00 51.25 110 ASP A O 1
ATOM 850 N N . GLU A 1 111 ? 8.821 -6.087 -33.372 1.00 50.59 111 GLU A N 1
ATOM 851 C CA . GLU A 1 111 ? 8.513 -5.084 -34.376 1.00 50.59 111 GLU A CA 1
ATOM 852 C C . GLU A 1 111 ? 7.308 -5.587 -35.186 1.00 50.59 111 GLU A C 1
ATOM 854 O O . GLU A 1 111 ? 7.406 -6.545 -35.948 1.00 50.59 111 GLU A O 1
ATOM 859 N N . PHE A 1 112 ? 6.130 -5.000 -34.958 1.00 47.62 112 PHE A N 1
ATOM 860 C CA . PHE A 1 112 ? 5.003 -5.192 -35.861 1.00 47.62 112 PHE A CA 1
ATOM 861 C C . PHE A 1 112 ? 5.336 -4.393 -37.124 1.00 47.62 112 PHE A C 1
ATOM 863 O O . PHE A 1 112 ? 5.162 -3.177 -37.145 1.00 47.62 112 PHE A O 1
ATOM 870 N N . ASP A 1 113 ? 5.900 -5.085 -38.111 1.00 46.06 113 ASP A N 1
ATOM 871 C CA . ASP A 1 113 ? 6.027 -4.638 -39.499 1.00 46.06 113 ASP A CA 1
ATOM 872 C C . ASP A 1 113 ? 4.610 -4.407 -40.061 1.00 46.06 113 ASP A C 1
ATOM 874 O O . ASP A 1 113 ? 3.847 -5.365 -40.211 1.00 46.06 113 ASP A O 1
ATOM 878 N N . ASP A 1 114 ? 4.241 -3.141 -40.283 1.00 41.09 114 ASP A N 1
ATOM 879 C CA . ASP A 1 114 ? 3.215 -2.719 -41.254 1.00 41.09 114 ASP A CA 1
ATOM 880 C C . ASP A 1 114 ? 3.558 -1.327 -41.819 1.00 41.09 114 ASP A C 1
ATOM 882 O O . ASP A 1 114 ? 3.793 -0.390 -41.012 1.00 41.09 114 ASP A O 1
#

Nearest PDB structures (foldseek):
  6eci-assembly7_M  TM=8.020E-01  e=1.328E-02  Mycolicibacterium smegmatis MC2 155
  2hti-assembly1_A-2  TM=5.764E-01  e=9.985E-03  Halalkalibacterium halodurans
  3dmb-assembly1_C-2  TM=5.199E-01  e=3.924E-02  Xanthomonas campestris pv. campestris
  2re7-assembly1_A-2  TM=4.500E-01  e=1.300E-01  Psychrobacter arcticus 273-4

Foldseek 3Di:
DDDWWWWADPVQRKIKTKDWDFPPDPVVVVQVDKDKDKDKDQDPQGIKMKIFIDHKDWCVPPDCPDPVNVSNVVTDTDPPCPDPDPPVRIDITMIMDDGPDMDMDGDGDDPPDD

Sequence (114 aa):
TLPVSYGYDEASGSLYFRLAFPP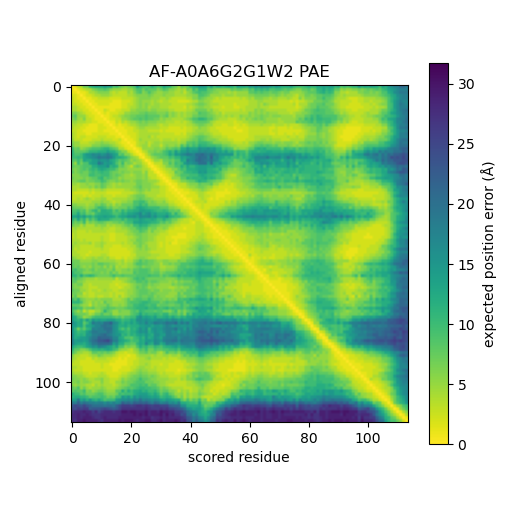GTGKDDVVENPLSFVVHDRTGDGWQSVVAAGELEELSDLPYESSAVQAMWAVSIPKVDIFDVPPGDITFRYFRLVPDELSGRKAVGDEFDD

Mean predicted aligned error: 8.64 Å

Solvent-accessible surface area (backbone atoms only — not comparable to full-atom values): 7036 Å² total; per-residue (Å²): 139,78,95,69,44,54,25,68,40,84,89,79,67,31,38,36,35,62,46,74,53,46,86,94,55,77,55,68,65,5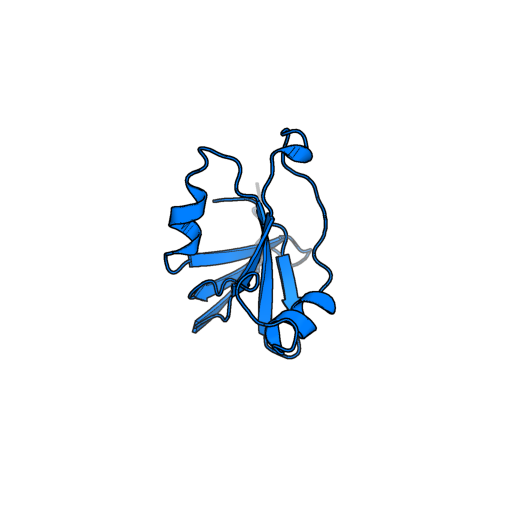6,54,77,39,76,41,73,49,75,52,71,53,80,55,98,72,23,41,37,36,40,40,36,28,35,48,56,44,65,47,75,83,49,60,77,87,36,67,70,50,51,51,50,71,73,35,75,57,64,88,74,81,84,65,96,59,69,77,91,67,51,51,73,48,39,34,35,35,58,56,81,41,79,49,77,50,74,45,67,64,72,83,79,88,128

pLDDT: mean 77.98, std 11.85, range [41.09, 91.94]